Protein AF-A0A522UE65-F1 (afdb_monomer_lite)

Radius of gyration: 30.53 Å; chains: 1; bounding box: 90×32×72 Å

Foldseek 3Di:
DDPDDPDPPPPCDPPCVDPLNVPDDPLLNQLLVLLVVQADCDVVPVVRHQKHQAALVRCCVPPNVVCPDSVVSVVSVVVCVVSQQWDDPDHSMIGGRDPVVVVVSVVVVVVVVVVVVVVVVVVVVVVVVVVVVVVVVVVCVVVCVVVPPVPPDDDDDD

Secondary structure (DSSP, 8-state):
----PPP--------TTSHHHHTS-HHHHHHHHHHHHHSB--TT-TTTBTEE---HHHHHHHT-TT---HHHHHHHHHHHHHTTSEEEEETTEEEE--HHHHHHHHHHHHHHHHHHHHHHHHHHHHHHHHHHHHHHHHHHHHTTSGGGSSS--PPPP-

Structure (mmCIF, N/CA/C/O backbone):
data_AF-A0A522UE65-F1
#
_entry.id   AF-A0A522UE65-F1
#
loop_
_atom_site.group_PDB
_atom_site.id
_atom_site.type_symbol
_atom_site.label_atom_id
_atom_site.label_alt_id
_atom_site.label_comp_id
_atom_site.label_asym_id
_atom_site.label_entity_id
_atom_site.label_seq_id
_atom_site.pdbx_PDB_ins_code
_atom_site.Cartn_x
_atom_site.Cartn_y
_atom_site.Cartn_z
_atom_site.occupancy
_atom_site.B_iso_or_equiv
_atom_site.auth_seq_id
_atom_site.auth_comp_id
_atom_site.auth_asym_id
_atom_site.auth_atom_id
_atom_site.pdbx_PDB_model_num
ATOM 1 N N . MET A 1 1 ? 39.132 8.749 -2.189 1.00 43.75 1 MET A N 1
ATOM 2 C CA . MET A 1 1 ? 37.817 8.141 -2.507 1.00 43.75 1 MET A CA 1
ATOM 3 C C . MET A 1 1 ? 36.727 9.172 -2.240 1.00 43.75 1 MET A C 1
ATOM 5 O O . MET A 1 1 ? 36.571 9.583 -1.096 1.00 43.75 1 MET A O 1
ATOM 9 N N . LYS A 1 2 ? 36.032 9.670 -3.273 1.00 40.94 2 LYS A N 1
ATOM 10 C CA . LYS A 1 2 ? 34.932 10.633 -3.086 1.00 40.94 2 LYS A CA 1
ATOM 11 C C . LYS A 1 2 ? 33.743 9.891 -2.465 1.00 40.94 2 LYS A C 1
ATOM 13 O O . LYS A 1 2 ? 33.208 8.979 -3.088 1.00 40.94 2 LYS A O 1
ATOM 18 N N . LYS A 1 3 ? 33.367 10.245 -1.231 1.00 44.34 3 LYS A N 1
ATOM 19 C CA . LYS A 1 3 ? 32.167 9.715 -0.570 1.00 44.34 3 LYS A CA 1
ATOM 20 C C . LYS A 1 3 ? 30.954 10.085 -1.431 1.00 44.34 3 LYS A C 1
ATOM 22 O O . LYS A 1 3 ? 30.702 11.269 -1.645 1.00 44.34 3 LYS A O 1
ATOM 27 N N . LYS A 1 4 ? 30.245 9.082 -1.963 1.00 46.16 4 LYS A N 1
ATOM 28 C CA . LYS A 1 4 ? 28.945 9.281 -2.618 1.00 46.16 4 LYS A CA 1
ATOM 29 C C . LYS A 1 4 ? 28.022 9.920 -1.580 1.00 46.16 4 LYS A C 1
ATOM 31 O O . LYS A 1 4 ? 27.754 9.309 -0.550 1.00 46.16 4 LYS A O 1
ATOM 36 N N . GLN A 1 5 ? 27.607 11.159 -1.831 1.00 40.47 5 GLN A N 1
ATOM 37 C CA . GLN A 1 5 ? 26.565 11.811 -1.042 1.00 40.47 5 GLN A CA 1
ATOM 38 C C . GLN A 1 5 ? 25.314 10.920 -1.094 1.00 40.47 5 GLN A C 1
ATOM 40 O O . GLN A 1 5 ? 25.005 10.408 -2.177 1.00 40.47 5 GLN A O 1
ATOM 45 N N . PRO A 1 6 ? 24.620 10.685 0.032 1.00 43.34 6 PRO A N 1
ATOM 46 C CA . PRO A 1 6 ? 23.375 9.933 0.016 1.00 43.34 6 PRO A CA 1
ATOM 47 C C . PRO A 1 6 ? 22.406 10.644 -0.931 1.00 43.34 6 PRO A C 1
ATOM 49 O O . PRO A 1 6 ? 22.084 11.817 -0.741 1.00 43.34 6 PRO A O 1
ATOM 52 N N . SER A 1 7 ? 21.991 9.954 -1.995 1.00 43.03 7 SER A N 1
ATOM 53 C CA . SER A 1 7 ? 20.958 10.456 -2.895 1.00 43.03 7 SER A CA 1
ATOM 54 C C . SER A 1 7 ? 19.708 10.692 -2.062 1.00 43.03 7 SER A C 1
ATOM 56 O O . SER A 1 7 ? 19.225 9.768 -1.407 1.00 43.03 7 SER A O 1
ATOM 58 N N . TYR A 1 8 ? 19.230 11.932 -2.057 1.00 38.88 8 TYR A N 1
ATOM 59 C CA . TYR A 1 8 ? 18.039 12.350 -1.334 1.00 38.88 8 TYR A CA 1
ATOM 60 C C . TYR A 1 8 ? 16.899 11.372 -1.655 1.00 38.88 8 TYR A C 1
ATOM 62 O O . TYR A 1 8 ? 16.437 11.312 -2.795 1.00 38.88 8 TYR A O 1
ATOM 70 N N . ILE A 1 9 ? 16.470 10.568 -0.677 1.00 44.59 9 ILE A N 1
ATOM 71 C CA . ILE A 1 9 ? 15.241 9.787 -0.811 1.00 44.59 9 ILE A CA 1
ATOM 72 C C . ILE A 1 9 ? 14.141 10.838 -0.910 1.00 44.59 9 ILE A C 1
ATOM 74 O O . ILE A 1 9 ? 13.882 11.555 0.058 1.00 44.59 9 ILE A O 1
ATOM 78 N N . LYS A 1 10 ? 13.543 10.990 -2.096 1.00 42.25 10 LYS A N 1
ATOM 79 C CA . LYS A 1 10 ? 12.332 11.791 -2.284 1.00 42.25 10 LYS A CA 1
ATOM 80 C C . LYS A 1 10 ? 11.322 11.247 -1.272 1.00 42.25 10 LYS A C 1
ATOM 82 O O . LYS A 1 10 ? 10.787 10.158 -1.447 1.00 42.25 10 LYS A O 1
ATOM 87 N N . LEU A 1 11 ? 11.108 11.961 -0.169 1.00 41.72 11 LEU A N 1
ATOM 88 C CA . LEU A 1 11 ? 9.991 11.679 0.721 1.00 41.72 11 LEU A CA 1
ATOM 89 C C . LEU A 1 11 ? 8.750 11.982 -0.113 1.00 41.72 11 LEU A C 1
ATOM 91 O O . LEU A 1 11 ? 8.403 13.149 -0.287 1.00 41.72 11 LEU A O 1
ATOM 95 N N . TYR A 1 12 ? 8.151 10.943 -0.699 1.00 50.38 12 TYR A N 1
ATOM 96 C CA . TYR A 1 12 ? 6.932 11.020 -1.496 1.00 50.38 12 TYR A CA 1
ATOM 97 C C . TYR A 1 12 ? 5.798 11.538 -0.606 1.00 50.38 12 TYR A C 1
ATOM 99 O O . TYR A 1 12 ? 4.999 10.766 -0.057 1.00 50.38 12 TYR A O 1
ATOM 107 N N . ARG A 1 13 ? 5.735 12.860 -0.421 1.00 51.69 13 ARG A N 1
ATOM 108 C CA . ARG A 1 13 ? 4.596 13.532 0.200 1.00 51.69 13 ARG A CA 1
ATOM 109 C C . ARG A 1 13 ? 3.369 13.090 -0.583 1.00 51.69 13 ARG A C 1
ATOM 111 O O . ARG A 1 13 ? 3.376 13.094 -1.809 1.00 51.69 13 ARG A O 1
ATOM 118 N N . ALA A 1 14 ? 2.372 12.574 0.129 1.00 57.81 14 ALA A N 1
ATOM 119 C CA . ALA A 1 14 ? 1.115 12.215 -0.502 1.00 57.81 14 ALA A CA 1
ATOM 120 C C . ALA A 1 14 ? 0.554 13.461 -1.192 1.00 57.81 14 ALA A C 1
ATOM 122 O O . ALA A 1 14 ? 0.482 14.513 -0.556 1.00 57.81 14 ALA A O 1
ATOM 123 N N . ASP A 1 15 ? 0.194 13.347 -2.468 1.00 64.69 15 ASP A N 1
ATOM 124 C CA . ASP A 1 15 ? -0.536 14.409 -3.141 1.00 64.69 15 ASP A CA 1
ATOM 125 C C . ASP A 1 15 ? -1.950 14.459 -2.565 1.00 64.69 15 ASP A C 1
ATOM 127 O O . ASP A 1 15 ? -2.851 13.745 -2.997 1.00 64.69 15 ASP A O 1
ATOM 131 N N . LEU A 1 16 ? -2.132 15.304 -1.552 1.00 65.12 16 LEU A N 1
ATOM 132 C CA . LEU A 1 16 ? -3.400 15.474 -0.846 1.00 65.12 16 LEU A CA 1
ATOM 133 C C . LEU A 1 16 ? -4.531 15.951 -1.770 1.00 65.12 16 LEU A C 1
ATOM 135 O O . LEU A 1 16 ? -5.698 15.907 -1.381 1.00 65.12 16 LEU A O 1
ATOM 139 N N . SER A 1 17 ? -4.205 16.418 -2.978 1.00 63.53 17 SER A N 1
ATOM 140 C CA . SER A 1 17 ? -5.198 16.832 -3.960 1.00 63.53 17 SER A CA 1
ATOM 141 C C . SER A 1 17 ? -5.828 15.655 -4.715 1.00 63.53 17 SER A C 1
ATOM 143 O O . SER A 1 17 ? -6.920 15.821 -5.270 1.00 63.53 17 SER A O 1
ATOM 145 N N . ALA A 1 18 ? -5.203 14.471 -4.674 1.00 67.44 18 ALA A N 1
ATOM 146 C CA . ALA A 1 18 ? -5.639 13.302 -5.419 1.00 67.44 18 ALA A CA 1
ATOM 147 C C . ALA A 1 18 ? -7.046 12.828 -4.982 1.00 67.44 18 ALA A C 1
ATOM 149 O O . ALA A 1 18 ? -7.300 12.669 -3.781 1.00 67.44 18 ALA A O 1
ATOM 150 N N . PRO A 1 19 ? -7.971 12.545 -5.925 1.00 69.44 19 PRO A N 1
ATOM 151 C CA . PRO A 1 19 ? -9.361 12.197 -5.604 1.00 69.44 19 PRO A CA 1
ATOM 152 C C . PRO A 1 19 ? -9.507 10.996 -4.660 1.00 69.44 19 PRO A C 1
ATOM 154 O O . PRO A 1 19 ? -10.319 11.021 -3.738 1.00 69.44 19 PRO A O 1
ATOM 157 N N . HIS A 1 20 ? -8.670 9.970 -4.838 1.00 69.06 20 HIS A N 1
ATOM 158 C CA . HIS A 1 20 ? -8.672 8.775 -3.990 1.00 69.06 20 HIS A CA 1
ATOM 159 C C . HIS A 1 20 ? -8.238 9.064 -2.541 1.00 69.06 20 HIS A C 1
ATOM 161 O O . HIS A 1 20 ? -8.650 8.350 -1.633 1.00 69.06 20 HIS A O 1
ATOM 167 N N . ILE A 1 21 ? -7.462 10.131 -2.305 1.00 75.62 21 ILE A N 1
ATOM 168 C CA . ILE A 1 21 ? -7.081 10.589 -0.960 1.00 75.62 21 ILE A CA 1
ATOM 169 C C . ILE A 1 21 ? -8.182 11.456 -0.347 1.00 75.62 21 ILE A C 1
ATOM 171 O O . ILE A 1 21 ? -8.488 11.305 0.834 1.00 75.62 21 ILE A O 1
ATOM 175 N N . LYS A 1 22 ? -8.821 12.324 -1.142 1.00 75.25 22 LYS A N 1
ATOM 176 C CA . LYS A 1 22 ? -9.930 13.179 -0.679 1.00 75.25 22 LYS A CA 1
ATOM 177 C C . LYS A 1 22 ? -11.144 12.388 -0.193 1.00 75.25 22 LYS A C 1
ATOM 179 O O . LYS A 1 22 ? -11.861 12.859 0.682 1.00 75.25 22 LYS A O 1
ATOM 184 N N . ASN A 1 23 ? -11.351 11.188 -0.729 1.00 83.31 23 ASN A N 1
ATOM 185 C CA . ASN A 1 23 ? -12.450 10.307 -0.336 1.00 83.31 23 ASN A CA 1
ATOM 186 C C . ASN A 1 23 ? -12.164 9.502 0.944 1.00 83.31 23 ASN A C 1
ATOM 188 O O . ASN A 1 23 ? -12.989 8.671 1.337 1.00 83.31 23 ASN A O 1
ATOM 192 N N . LEU A 1 24 ? -11.013 9.703 1.593 1.00 85.81 24 LEU A N 1
ATOM 193 C CA . LEU A 1 24 ? -10.697 9.073 2.870 1.00 85.81 24 LEU A CA 1
ATOM 194 C C . LEU A 1 24 ? -11.209 9.918 4.040 1.00 85.81 24 LEU A C 1
ATOM 196 O O . LEU A 1 24 ? -11.008 11.129 4.098 1.00 85.81 24 LEU A O 1
ATOM 200 N N . SER A 1 25 ? -11.810 9.263 5.028 1.00 89.50 25 SER A N 1
ATOM 201 C CA . SER A 1 25 ? -12.004 9.854 6.351 1.00 89.50 25 SER A CA 1
ATOM 202 C C . SER A 1 25 ? -10.651 10.126 7.020 1.00 89.50 25 SER A C 1
ATOM 204 O O . SER A 1 25 ? -9.654 9.475 6.708 1.00 89.50 25 SER A O 1
ATOM 206 N N . ASP A 1 26 ? -10.607 11.027 8.007 1.00 85.44 26 ASP A N 1
ATOM 207 C CA . ASP A 1 26 ? -9.379 11.315 8.775 1.00 85.44 26 ASP A CA 1
ATOM 208 C C . ASP A 1 26 ? -8.737 10.034 9.340 1.00 85.44 26 ASP A C 1
ATOM 210 O O . ASP A 1 26 ? -7.518 9.856 9.304 1.00 85.44 26 ASP A O 1
ATOM 214 N N . ARG A 1 27 ? -9.568 9.090 9.789 1.00 89.19 27 ARG A N 1
ATOM 215 C CA . ARG A 1 27 ? -9.108 7.808 10.316 1.00 89.19 27 ARG A CA 1
ATOM 216 C C . ARG A 1 27 ? -8.447 6.959 9.230 1.00 89.19 27 ARG A C 1
ATOM 218 O O . ARG A 1 27 ? -7.312 6.520 9.400 1.00 89.19 27 ARG A O 1
ATOM 225 N N . GLU A 1 28 ? -9.134 6.753 8.113 1.00 90.62 28 GLU A N 1
ATOM 226 C CA . GLU A 1 28 ? -8.602 6.025 6.955 1.00 90.62 28 GLU A CA 1
ATOM 227 C C . GLU A 1 28 ? -7.296 6.653 6.454 1.00 90.62 28 GLU A C 1
ATOM 229 O O . GLU A 1 28 ? -6.308 5.944 6.255 1.00 90.62 28 GLU A O 1
ATOM 234 N N . PHE A 1 29 ? -7.258 7.982 6.341 1.00 86.12 29 PHE A N 1
ATOM 235 C CA . PHE A 1 29 ? -6.087 8.736 5.910 1.00 86.12 29 PHE A CA 1
ATOM 236 C C . PHE A 1 29 ? -4.887 8.526 6.841 1.00 86.12 29 PHE A C 1
ATOM 238 O O . PHE A 1 29 ? -3.800 8.183 6.374 1.00 86.12 29 PHE A O 1
ATOM 245 N N . ARG A 1 30 ? -5.068 8.660 8.162 1.00 85.00 30 ARG A N 1
ATOM 246 C CA . ARG A 1 30 ? -3.988 8.443 9.144 1.00 85.00 30 ARG A CA 1
ATOM 247 C C . ARG A 1 30 ? -3.412 7.035 9.065 1.00 85.00 30 ARG A C 1
ATOM 249 O O . ARG A 1 30 ? -2.194 6.875 9.088 1.00 85.00 30 ARG A O 1
ATOM 256 N N . LEU A 1 31 ? -4.272 6.022 8.961 1.00 90.50 31 LEU A N 1
ATOM 257 C CA . LEU A 1 31 ? -3.824 4.638 8.824 1.00 90.50 31 LEU A CA 1
ATOM 258 C C . LEU A 1 31 ? -3.072 4.429 7.507 1.00 90.50 31 LEU 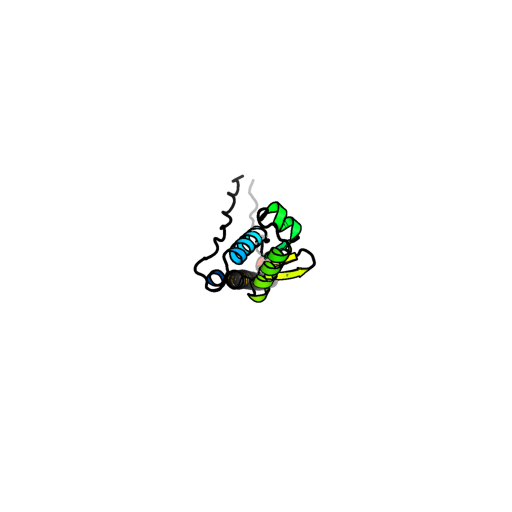A C 1
ATOM 260 O O . LEU A 1 31 ? -1.995 3.840 7.507 1.00 90.50 31 LEU A O 1
ATOM 264 N N . TRP A 1 32 ? -3.599 4.948 6.401 1.00 88.38 32 TRP A N 1
ATOM 265 C CA . TRP A 1 32 ? -2.942 4.862 5.101 1.00 88.38 32 TRP A CA 1
ATOM 266 C C . TRP A 1 32 ? -1.558 5.528 5.103 1.00 88.38 32 TRP A C 1
ATOM 268 O O . TRP A 1 32 ? -0.605 4.936 4.600 1.00 88.38 32 TRP A O 1
ATOM 278 N N . VAL A 1 33 ? -1.402 6.696 5.739 1.00 82.88 33 VAL A N 1
ATOM 279 C CA . VAL A 1 33 ? -0.097 7.363 5.902 1.00 82.88 33 VAL A CA 1
ATOM 280 C C . VAL A 1 33 ? 0.884 6.489 6.686 1.00 82.88 33 VAL A C 1
ATOM 282 O O . VAL A 1 33 ? 2.027 6.334 6.261 1.00 82.88 33 VAL A O 1
ATOM 285 N N . VAL A 1 34 ? 0.450 5.880 7.794 1.00 87.06 34 VAL A N 1
ATOM 286 C CA . VAL A 1 34 ? 1.293 4.953 8.571 1.00 87.06 34 VAL A CA 1
ATOM 287 C C . VAL A 1 34 ? 1.744 3.776 7.707 1.00 87.06 34 VAL A C 1
ATOM 289 O O . VAL A 1 34 ? 2.933 3.469 7.658 1.00 87.06 34 VAL A O 1
ATOM 292 N N . LEU A 1 35 ? 0.820 3.144 6.980 1.00 88.56 35 LEU A N 1
ATOM 293 C CA . LEU A 1 35 ? 1.145 2.025 6.093 1.00 88.56 35 LEU A CA 1
ATOM 294 C C . LEU A 1 35 ? 2.116 2.451 4.986 1.00 88.56 35 LEU A C 1
ATOM 296 O O . LEU A 1 35 ? 3.070 1.731 4.705 1.00 88.56 35 LEU A O 1
ATOM 300 N N . LYS A 1 36 ? 1.923 3.640 4.410 1.00 82.25 36 LYS A N 1
ATOM 301 C CA . LYS A 1 36 ? 2.805 4.230 3.396 1.00 82.25 36 LYS A CA 1
ATOM 302 C C . LYS A 1 36 ? 4.234 4.421 3.909 1.00 82.25 36 LYS A C 1
ATOM 304 O O . LYS A 1 36 ? 5.179 4.125 3.186 1.00 82.25 36 LYS A O 1
ATOM 309 N N . VAL A 1 37 ? 4.407 4.873 5.150 1.00 79.88 37 VAL A N 1
ATOM 310 C CA . VAL A 1 37 ? 5.738 5.026 5.766 1.00 79.88 37 VAL A CA 1
ATOM 311 C C . VAL A 1 37 ? 6.422 3.675 5.989 1.00 79.88 37 VAL A C 1
ATOM 313 O O . VAL A 1 37 ? 7.633 3.575 5.820 1.00 79.88 37 VAL A O 1
ATOM 316 N N . LEU A 1 38 ? 5.661 2.641 6.352 1.00 85.56 38 LEU A N 1
ATOM 317 C CA . LEU A 1 38 ? 6.207 1.321 6.692 1.00 85.56 38 LEU A CA 1
ATOM 318 C C . LEU A 1 38 ? 6.448 0.411 5.489 1.00 85.56 38 LEU A C 1
ATOM 320 O O . LEU A 1 38 ? 7.126 -0.608 5.619 1.00 85.56 38 LEU A O 1
ATOM 324 N N . ALA A 1 39 ? 5.856 0.726 4.344 1.00 85.69 39 ALA A N 1
ATOM 325 C CA . ALA A 1 39 ? 5.990 -0.093 3.157 1.00 85.69 39 ALA A CA 1
ATOM 326 C C . ALA A 1 39 ? 7.403 -0.019 2.569 1.00 85.69 39 ALA A C 1
ATO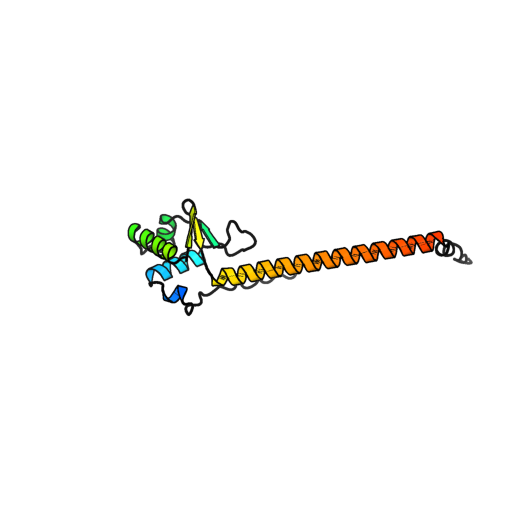M 328 O O . ALA A 1 39 ? 8.061 1.020 2.619 1.00 85.69 39 ALA A O 1
ATOM 329 N N . GLY A 1 40 ? 7.866 -1.122 1.977 1.00 79.56 40 GLY A N 1
ATOM 330 C CA . GLY A 1 40 ? 9.118 -1.125 1.224 1.00 79.56 40 GLY A CA 1
ATOM 331 C C . GLY A 1 40 ? 9.017 -0.253 -0.030 1.00 79.56 40 GLY A C 1
ATOM 332 O O . GLY A 1 40 ? 8.069 -0.380 -0.797 1.00 79.56 40 GLY A O 1
ATOM 333 N N . TRP A 1 41 ? 10.006 0.611 -0.257 1.00 73.31 41 TRP A N 1
ATOM 334 C CA . TRP A 1 41 ? 10.035 1.542 -1.396 1.00 73.31 41 TRP A CA 1
ATOM 335 C C . TRP A 1 41 ? 10.987 1.125 -2.515 1.00 73.31 41 TRP A C 1
ATOM 337 O O . TRP A 1 41 ? 11.093 1.837 -3.507 1.00 73.31 41 TRP A O 1
ATOM 347 N N . ASP A 1 42 ? 11.691 0.003 -2.363 1.00 71.81 42 ASP A N 1
ATOM 348 C CA . ASP A 1 42 ? 12.642 -0.468 -3.366 1.00 71.81 42 ASP A CA 1
ATOM 349 C C . ASP A 1 42 ? 11.943 -1.361 -4.406 1.00 71.81 42 ASP A C 1
ATOM 351 O O . ASP A 1 42 ? 11.597 -2.502 -4.082 1.00 71.81 42 ASP A O 1
ATOM 355 N N . PRO A 1 43 ? 11.720 -0.876 -5.643 1.00 69.81 43 PRO A N 1
ATOM 356 C CA . PRO A 1 43 ? 11.035 -1.644 -6.678 1.00 69.81 43 PRO A CA 1
ATOM 357 C C . PRO A 1 43 ? 11.853 -2.838 -7.176 1.00 69.81 43 PRO A C 1
ATOM 359 O O . PRO A 1 43 ? 11.282 -3.729 -7.794 1.00 69.81 43 PRO A O 1
ATOM 362 N N . ARG A 1 44 ? 13.164 -2.891 -6.899 1.00 68.12 44 ARG A N 1
ATOM 363 C CA . ARG A 1 44 ? 14.024 -4.025 -7.284 1.00 68.12 44 ARG A CA 1
ATOM 364 C C . ARG A 1 44 ? 13.745 -5.276 -6.456 1.00 68.12 44 ARG A C 1
ATOM 366 O O . ARG A 1 44 ? 14.094 -6.373 -6.875 1.00 68.12 44 ARG A O 1
ATOM 373 N N . HIS A 1 45 ? 13.120 -5.110 -5.293 1.00 72.44 45 HIS A N 1
ATOM 374 C CA . HIS A 1 45 ? 12.740 -6.194 -4.397 1.00 72.44 45 HIS A CA 1
ATOM 375 C C . HIS A 1 45 ? 11.214 -6.344 -4.410 1.00 72.44 45 HIS A C 1
ATOM 377 O O . HIS A 1 45 ? 10.526 -5.901 -3.487 1.00 72.44 45 HIS A O 1
ATOM 383 N N . GLU A 1 46 ? 10.671 -6.962 -5.463 1.00 70.31 46 GLU A N 1
ATOM 384 C CA . GLU A 1 46 ? 9.219 -7.073 -5.704 1.00 70.31 46 GLU A CA 1
ATOM 385 C C . GLU A 1 46 ? 8.429 -7.640 -4.514 1.00 70.31 46 GLU A C 1
ATOM 387 O O . GLU A 1 46 ? 7.304 -7.222 -4.233 1.00 70.31 46 GLU A O 1
ATOM 392 N N . GLU A 1 47 ? 9.032 -8.571 -3.778 1.00 74.44 47 GLU A N 1
ATOM 393 C CA . GLU A 1 47 ? 8.442 -9.240 -2.614 1.00 74.44 47 GLU A CA 1
ATOM 394 C C . GLU A 1 47 ? 8.277 -8.323 -1.382 1.00 74.44 47 GLU A C 1
ATOM 396 O O . GLU A 1 47 ? 7.519 -8.628 -0.452 1.00 74.44 47 GLU A O 1
ATOM 401 N N . HIS A 1 48 ? 8.993 -7.197 -1.365 1.00 78.44 48 HIS A N 1
ATOM 402 C CA . HIS A 1 48 ? 8.972 -6.180 -0.315 1.00 78.44 48 HIS A CA 1
ATOM 403 C C . HIS A 1 48 ? 8.370 -4.858 -0.795 1.00 78.44 48 HIS A C 1
ATOM 405 O O . HIS A 1 48 ? 7.907 -4.062 0.028 1.00 78.44 48 HIS A O 1
ATOM 411 N N . PHE A 1 49 ? 8.354 -4.627 -2.106 1.00 81.62 49 PHE A N 1
ATOM 412 C CA . PHE A 1 49 ? 7.863 -3.394 -2.687 1.00 81.62 49 PHE A CA 1
ATOM 413 C C . PHE A 1 49 ? 6.381 -3.180 -2.379 1.00 81.62 49 PHE A C 1
ATOM 415 O O . PHE A 1 49 ? 5.516 -4.003 -2.698 1.00 81.62 49 PHE A O 1
ATOM 422 N N . MET A 1 50 ? 6.088 -2.043 -1.754 1.00 85.94 50 MET A N 1
ATOM 423 C CA . MET A 1 50 ? 4.765 -1.633 -1.294 1.00 85.94 50 MET A CA 1
ATOM 424 C C . MET A 1 50 ? 4.144 -2.584 -0.262 1.00 85.94 50 MET A C 1
ATOM 426 O O . MET A 1 50 ? 2.941 -2.525 -0.013 1.00 85.94 50 MET A O 1
ATOM 430 N N . VAL A 1 51 ? 4.942 -3.454 0.365 1.00 89.56 51 VAL A N 1
ATOM 431 C CA . VAL A 1 51 ? 4.475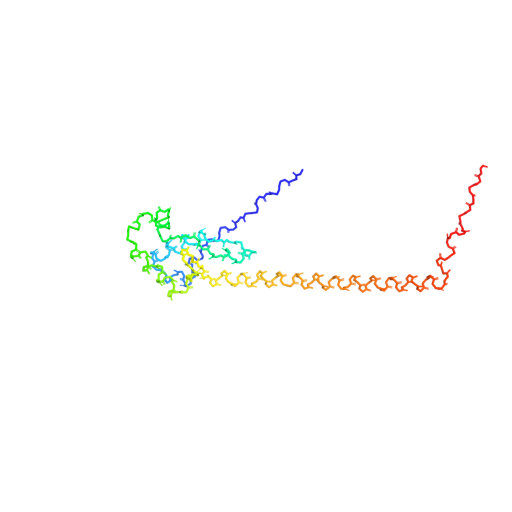 -4.417 1.366 1.00 89.56 51 VAL A CA 1
ATOM 432 C C . VAL A 1 51 ? 4.802 -3.933 2.774 1.00 89.56 51 VAL A C 1
ATOM 434 O O . VAL A 1 51 ? 5.948 -3.635 3.098 1.00 89.56 51 VAL A O 1
ATOM 437 N N . VAL A 1 52 ? 3.789 -3.938 3.635 1.00 91.56 52 VAL A N 1
ATOM 438 C CA . VAL A 1 52 ? 3.893 -3.755 5.083 1.00 91.56 52 VAL A CA 1
ATOM 439 C C . VAL A 1 52 ? 3.839 -5.128 5.748 1.00 91.56 52 VAL A C 1
ATOM 441 O O . VAL A 1 52 ? 2.864 -5.866 5.574 1.00 91.56 52 VAL A O 1
ATOM 444 N N . LYS A 1 53 ? 4.879 -5.471 6.516 1.00 91.62 53 LYS A N 1
ATOM 445 C CA . LYS A 1 53 ? 4.997 -6.725 7.282 1.00 91.62 53 LYS A CA 1
ATOM 446 C C . LYS A 1 53 ? 4.814 -6.456 8.784 1.00 91.62 53 LYS A C 1
ATOM 448 O O . LYS A 1 53 ? 5.731 -6.683 9.564 1.00 91.62 53 LYS A O 1
ATOM 453 N N . SER A 1 54 ? 3.638 -5.961 9.167 1.00 90.19 54 SER A N 1
ATOM 454 C CA . SER A 1 54 ? 3.288 -5.678 10.566 1.00 90.19 54 SER A CA 1
ATOM 455 C C . SER A 1 54 ? 1.889 -6.182 10.889 1.00 90.19 54 SER A C 1
ATOM 457 O O . SER A 1 54 ? 0.949 -6.004 10.105 1.00 90.19 54 SER A O 1
ATOM 459 N N . SER A 1 55 ? 1.729 -6.788 12.067 1.00 88.69 55 SER A N 1
ATOM 460 C CA . SER A 1 55 ? 0.406 -7.178 12.546 1.00 88.69 55 SER A CA 1
ATOM 461 C C . SER A 1 55 ? -0.413 -5.948 12.953 1.00 88.69 55 SER A C 1
ATOM 463 O O . SER A 1 55 ? 0.129 -4.879 13.229 1.00 88.69 55 SER A O 1
ATOM 465 N N . ILE A 1 56 ? -1.739 -6.096 13.042 1.00 87.81 56 ILE A N 1
ATOM 466 C CA . ILE A 1 56 ? -2.618 -5.027 13.553 1.00 87.81 56 ILE A CA 1
ATOM 467 C C . ILE A 1 56 ? -2.200 -4.612 14.970 1.00 87.81 56 ILE A C 1
ATOM 469 O O . ILE A 1 56 ? -2.228 -3.428 15.295 1.00 87.81 56 ILE A O 1
ATOM 473 N N . ARG A 1 57 ? -1.785 -5.578 15.800 1.00 88.25 57 ARG A N 1
ATOM 474 C CA . ARG A 1 57 ? -1.342 -5.318 17.171 1.00 88.25 57 ARG A CA 1
ATOM 475 C C . ARG A 1 57 ? -0.081 -4.455 17.185 1.00 88.25 57 ARG A C 1
ATOM 477 O O . ARG A 1 57 ? -0.045 -3.481 17.929 1.00 88.25 57 ARG A O 1
ATOM 484 N N . ASP A 1 58 ? 0.891 -4.768 16.333 1.00 89.81 58 ASP A N 1
ATOM 485 C CA . ASP A 1 58 ? 2.146 -4.010 16.248 1.00 89.81 58 ASP A CA 1
ATOM 486 C C . ASP A 1 58 ? 1.899 -2.607 15.687 1.00 89.81 58 ASP A C 1
ATOM 488 O O . ASP A 1 58 ? 2.373 -1.618 16.239 1.00 89.81 58 ASP A O 1
ATOM 492 N N . LEU A 1 59 ? 1.071 -2.499 14.641 1.00 89.69 59 LEU A N 1
ATOM 493 C CA . LEU A 1 59 ? 0.678 -1.208 14.071 1.00 89.69 59 LEU A CA 1
ATOM 494 C C . LEU A 1 59 ? 0.005 -0.311 15.112 1.00 89.69 59 LEU A C 1
ATOM 496 O O . LEU A 1 59 ? 0.309 0.880 15.208 1.00 89.69 59 LEU A O 1
ATOM 500 N N . GLN A 1 60 ? -0.894 -0.884 15.909 1.00 89.12 60 GLN A N 1
ATOM 501 C CA . GLN A 1 60 ? -1.579 -0.165 16.971 1.00 89.12 60 GLN A CA 1
ATOM 502 C C . GLN A 1 60 ? -0.606 0.239 18.085 1.00 89.12 60 GLN A C 1
ATOM 504 O O . GLN A 1 60 ? -0.619 1.393 18.491 1.00 89.12 60 GLN A O 1
ATOM 509 N N . ALA A 1 61 ? 0.257 -0.661 18.558 1.00 88.31 61 ALA A N 1
ATOM 510 C CA . ALA A 1 61 ? 1.175 -0.367 19.658 1.00 88.31 61 ALA A CA 1
ATOM 511 C C . ALA A 1 61 ? 2.241 0.678 19.285 1.00 88.31 61 ALA A C 1
ATOM 513 O O . ALA A 1 61 ? 2.514 1.581 20.072 1.00 88.31 61 ALA A O 1
ATOM 514 N N . SER A 1 62 ? 2.825 0.571 18.089 1.00 86.69 62 SER A N 1
ATOM 515 C CA . SER A 1 62 ? 4.000 1.360 17.702 1.00 86.69 62 SER A CA 1
ATOM 516 C C . SER A 1 62 ? 3.667 2.664 16.978 1.00 86.69 62 SER A C 1
ATOM 518 O O . SER A 1 62 ? 4.427 3.622 17.082 1.00 86.69 62 SER A O 1
ATOM 520 N N . HIS A 1 63 ? 2.550 2.724 16.245 1.00 85.50 63 HIS A N 1
ATOM 521 C CA . HIS A 1 63 ? 2.260 3.857 15.354 1.00 85.50 63 HIS A CA 1
ATOM 522 C C . HIS A 1 63 ? 0.942 4.563 15.661 1.00 85.50 63 HIS A C 1
ATOM 524 O O . HIS A 1 63 ? 0.812 5.758 15.401 1.00 85.50 63 HIS A O 1
ATOM 530 N N . LEU A 1 64 ? -0.037 3.848 16.219 1.00 87.88 64 LEU A N 1
ATOM 531 C CA . LEU A 1 64 ? -1.357 4.392 16.543 1.00 87.88 64 LEU A CA 1
ATOM 532 C C . LEU A 1 64 ? -1.787 4.029 17.982 1.00 87.88 64 LEU A C 1
ATOM 534 O O . LEU A 1 64 ? -2.892 3.515 18.173 1.00 87.88 64 LEU A O 1
ATOM 538 N N . PRO A 1 65 ? -0.967 4.313 19.020 1.00 86.69 65 PRO A N 1
ATOM 539 C CA . PRO A 1 65 ? -1.217 3.846 20.393 1.00 86.69 65 PRO A CA 1
ATOM 540 C C . PRO A 1 65 ? -2.496 4.425 21.011 1.00 86.69 65 PRO A C 1
ATOM 542 O O . PRO A 1 65 ? -3.100 3.836 21.907 1.00 86.69 65 PRO A O 1
ATOM 545 N N . THR A 1 66 ? -2.960 5.568 20.504 1.00 87.94 66 THR A N 1
ATOM 546 C CA . THR A 1 66 ? -4.217 6.198 20.925 1.00 87.94 66 THR A CA 1
ATOM 547 C C . THR A 1 66 ? -5.455 5.478 20.381 1.00 87.94 66 THR A C 1
ATOM 549 O O . THR A 1 66 ? -6.560 5.668 20.894 1.00 87.94 66 THR A O 1
ATOM 552 N N . TRP A 1 67 ? -5.310 4.605 19.381 1.00 89.69 67 TRP A N 1
ATOM 553 C CA . TRP A 1 67 ? -6.410 3.848 18.787 1.00 89.69 67 TRP A CA 1
ATOM 554 C C . TRP A 1 67 ? -6.688 2.578 19.584 1.00 89.69 67 TRP A C 1
ATOM 556 O O . TRP A 1 67 ? -6.400 1.475 19.141 1.00 89.69 67 TRP A O 1
ATOM 566 N N . LYS A 1 68 ? -7.299 2.721 20.762 1.00 85.38 68 LYS A N 1
ATOM 567 C CA . LYS A 1 68 ? -7.475 1.611 21.717 1.00 85.38 68 LYS A CA 1
ATOM 568 C C . LYS A 1 68 ? -8.332 0.434 21.213 1.00 85.38 68 LYS A C 1
ATOM 570 O O . LYS A 1 68 ? -8.199 -0.672 21.723 1.00 85.38 68 LYS A O 1
ATOM 575 N N . SER A 1 69 ? -9.217 0.647 20.233 1.00 89.31 69 SER A N 1
ATOM 576 C CA . SER A 1 69 ? -10.145 -0.384 19.738 1.00 89.31 69 SER A CA 1
ATOM 577 C C . SER A 1 69 ? -9.604 -1.113 18.505 1.00 89.31 69 SER A C 1
ATOM 579 O O . SER A 1 69 ? -9.624 -0.568 17.397 1.00 89.31 69 SER A O 1
ATOM 581 N N . SER A 1 70 ? -9.223 -2.378 18.695 1.00 85.50 70 SER A N 1
ATOM 582 C CA . SER A 1 70 ? -8.797 -3.294 17.628 1.00 85.50 70 SER A CA 1
ATOM 583 C C . SER A 1 70 ? -9.900 -3.568 16.598 1.00 85.50 70 SER A C 1
ATOM 585 O O . SER A 1 70 ? -9.619 -3.697 15.406 1.00 85.50 70 SER A O 1
ATOM 587 N N . GLY A 1 71 ? -11.166 -3.596 17.030 1.00 87.94 71 GLY A N 1
ATOM 588 C CA . GLY A 1 71 ? -12.325 -3.737 16.144 1.00 87.94 71 GLY A CA 1
ATOM 589 C C . GLY A 1 71 ? -12.464 -2.551 15.189 1.00 87.94 71 GLY A C 1
ATOM 590 O O . GLY A 1 71 ? -12.530 -2.736 13.977 1.00 87.94 71 GLY A O 1
ATOM 591 N N . LYS A 1 72 ? -12.400 -1.317 15.711 1.00 87.81 72 LYS A N 1
ATOM 592 C CA . LYS A 1 72 ? -12.433 -0.108 14.868 1.00 87.81 72 LYS A CA 1
ATOM 593 C C . LYS A 1 72 ? -11.203 -0.002 13.960 1.00 87.81 72 LYS A C 1
ATOM 595 O O . LYS A 1 72 ? -11.312 0.497 12.843 1.00 87.81 72 LYS A O 1
ATOM 600 N N . PHE A 1 73 ? -10.042 -0.472 14.422 1.00 90.75 73 PHE A N 1
ATOM 601 C CA . PHE A 1 73 ? -8.839 -0.568 13.592 1.00 90.75 73 PHE A CA 1
ATOM 602 C C . PHE A 1 73 ? -9.064 -1.522 12.413 1.00 90.75 73 PHE A C 1
ATOM 604 O O . PHE A 1 73 ? -8.830 -1.154 11.265 1.00 90.75 73 PHE A O 1
ATOM 611 N N . SER A 1 74 ? -9.575 -2.723 12.689 1.00 91.44 74 SER A N 1
ATOM 612 C CA . SER A 1 74 ? -9.871 -3.732 11.666 1.00 91.44 74 SER A CA 1
ATOM 613 C C . SER A 1 74 ? -10.916 -3.242 10.666 1.00 91.44 74 SER A C 1
ATOM 615 O O . SER A 1 74 ? -10.744 -3.452 9.470 1.00 91.44 74 SER A O 1
ATOM 617 N N . LEU A 1 75 ? -11.940 -2.520 11.134 1.00 94.50 75 LEU A N 1
ATOM 618 C CA . LEU A 1 75 ? -12.916 -1.860 10.266 1.00 94.50 75 LEU A CA 1
ATOM 619 C C . LEU A 1 75 ? -12.241 -0.852 9.327 1.00 94.50 75 LEU A C 1
ATOM 621 O O . LEU A 1 75 ? -12.488 -0.889 8.131 1.00 94.50 75 LEU A O 1
ATOM 625 N N . THR A 1 76 ? -11.336 -0.015 9.847 1.00 94.69 76 THR A N 1
ATOM 626 C CA . THR A 1 76 ? -10.605 0.975 9.029 1.00 94.69 76 THR A CA 1
ATOM 627 C C . THR A 1 76 ? -9.745 0.291 7.961 1.00 94.69 76 THR A C 1
ATOM 629 O O . THR A 1 76 ? -9.682 0.745 6.824 1.00 94.69 76 THR A O 1
ATOM 632 N N . ILE A 1 77 ? -9.098 -0.831 8.300 1.00 93.94 77 ILE A N 1
ATOM 633 C CA . ILE A 1 77 ? -8.354 -1.644 7.326 1.00 93.94 77 ILE A CA 1
ATOM 634 C C . ILE A 1 77 ? -9.297 -2.149 6.230 1.00 93.94 77 ILE A C 1
ATOM 636 O O . ILE A 1 77 ? -8.962 -2.047 5.056 1.00 93.94 77 ILE A O 1
ATOM 640 N N . ASN A 1 78 ? -10.463 -2.684 6.596 1.00 95.25 78 ASN A N 1
ATOM 641 C CA . ASN A 1 78 ? -11.420 -3.206 5.622 1.00 95.25 78 ASN A CA 1
ATOM 642 C C . ASN A 1 78 ? -11.967 -2.096 4.714 1.00 95.25 78 ASN A C 1
ATOM 644 O O . ASN A 1 78 ? -12.019 -2.295 3.509 1.00 95.25 78 ASN A O 1
ATOM 648 N N . GLN A 1 79 ? -12.236 -0.904 5.250 1.00 95.44 79 GLN A N 1
ATOM 649 C CA . GLN A 1 79 ? -12.624 0.264 4.453 1.00 95.44 79 GLN A CA 1
ATOM 650 C C . GLN A 1 79 ? -11.538 0.673 3.445 1.00 95.44 79 GLN A C 1
ATOM 652 O O . GLN A 1 79 ? -11.838 0.986 2.297 1.00 95.44 79 GLN A O 1
ATOM 657 N N . LEU A 1 80 ? -10.259 0.639 3.837 1.00 93.19 80 LEU A N 1
ATOM 658 C CA . LEU A 1 80 ? -9.159 0.893 2.901 1.00 93.19 80 LEU A CA 1
ATOM 659 C C . LEU A 1 80 ? -9.029 -0.212 1.835 1.00 93.19 80 LEU A C 1
ATOM 661 O O . LEU A 1 80 ? -8.587 0.078 0.727 1.00 93.19 80 LEU A O 1
ATOM 665 N N . ILE A 1 81 ? -9.399 -1.458 2.150 1.00 93.44 81 ILE A N 1
ATOM 666 C CA . ILE A 1 81 ? -9.449 -2.558 1.173 1.00 93.44 81 ILE A CA 1
ATOM 667 C C . ILE A 1 81 ? -10.600 -2.345 0.186 1.00 93.44 81 ILE A C 1
ATOM 669 O O . ILE A 1 81 ? -10.385 -2.455 -1.012 1.00 93.44 81 ILE A O 1
ATOM 673 N N . GLU A 1 82 ? -11.795 -2.004 0.671 1.00 93.19 82 GLU A N 1
ATOM 674 C CA . GLU A 1 82 ? -12.975 -1.719 -0.163 1.00 93.19 82 GLU A CA 1
ATOM 675 C C . GLU A 1 82 ? -12.752 -0.538 -1.115 1.00 93.19 82 GLU A C 1
ATOM 677 O O . GLU A 1 82 ? -13.315 -0.503 -2.203 1.00 93.19 82 GLU A O 1
ATOM 682 N N . LYS A 1 83 ? -11.909 0.421 -0.717 1.00 90.19 83 LYS A N 1
ATOM 683 C CA . LYS A 1 83 ? -11.502 1.568 -1.541 1.00 90.19 83 LYS A CA 1
ATOM 684 C C . LYS A 1 83 ? -10.298 1.282 -2.447 1.00 90.19 83 LYS A C 1
ATOM 686 O O . LYS A 1 83 ? -9.724 2.227 -2.981 1.00 90.19 83 LYS A O 1
ATOM 691 N N . ASP A 1 84 ? -9.871 0.023 -2.565 1.00 89.44 84 ASP A N 1
ATOM 692 C CA . ASP A 1 84 ? -8.702 -0.399 -3.347 1.00 89.44 84 ASP A CA 1
ATOM 693 C C . ASP A 1 84 ? -7.406 0.357 -2.998 1.00 89.44 84 ASP A C 1
ATOM 695 O O . ASP A 1 84 ? -6.529 0.545 -3.837 1.00 89.44 84 ASP A O 1
ATOM 699 N N . MET A 1 85 ? -7.248 0.778 -1.738 1.00 87.94 85 MET A N 1
ATOM 700 C CA . MET A 1 85 ? -6.035 1.456 -1.256 1.00 87.94 85 MET A CA 1
ATOM 701 C C . MET A 1 85 ? -4.982 0.462 -0.758 1.00 87.94 85 MET A C 1
ATOM 703 O O . MET A 1 85 ? -3.779 0.741 -0.761 1.00 87.94 85 MET A O 1
ATOM 707 N N . ILE A 1 86 ? -5.421 -0.706 -0.284 1.00 92.19 86 ILE A N 1
ATOM 708 C CA . ILE A 1 86 ? -4.565 -1.796 0.192 1.00 92.19 86 ILE A CA 1
ATOM 709 C C . ILE A 1 86 ? -5.182 -3.158 -0.132 1.00 92.19 86 ILE A C 1
ATOM 711 O O . ILE A 1 86 ? -6.387 -3.298 -0.295 1.00 92.19 86 ILE A O 1
ATOM 715 N N . LYS A 1 87 ? -4.352 -4.199 -0.121 1.00 93.19 87 LYS A N 1
ATOM 716 C CA . LYS A 1 87 ? -4.763 -5.601 -0.220 1.00 93.19 87 LYS A CA 1
ATOM 717 C C . LYS A 1 87 ? -4.069 -6.439 0.844 1.00 93.19 87 LYS A C 1
ATOM 719 O O . LYS A 1 87 ? -2.877 -6.275 1.095 1.00 93.19 87 LYS A O 1
ATOM 724 N N . ARG A 1 88 ? -4.780 -7.393 1.447 1.00 92.50 88 ARG A N 1
ATOM 725 C CA . ARG A 1 88 ? -4.155 -8.421 2.297 1.00 92.50 88 ARG A CA 1
ATOM 726 C C . ARG A 1 88 ? -3.499 -9.478 1.412 1.00 92.50 88 ARG A C 1
ATOM 728 O O . ARG A 1 88 ? -4.143 -10.014 0.516 1.00 92.50 88 ARG A O 1
ATOM 735 N N . ILE A 1 89 ? -2.231 -9.775 1.674 1.00 91.62 89 ILE A N 1
ATOM 736 C CA . ILE A 1 89 ? -1.451 -10.774 0.914 1.00 91.62 89 ILE A CA 1
ATOM 737 C C . ILE A 1 89 ? -0.952 -11.927 1.797 1.00 91.62 89 ILE A C 1
ATOM 739 O O . ILE A 1 89 ? -0.186 -12.774 1.353 1.00 91.62 89 ILE A O 1
ATOM 743 N N . GLY A 1 90 ? -1.359 -11.950 3.066 1.00 87.12 90 GLY A N 1
ATOM 744 C CA . GLY A 1 90 ? -1.019 -12.994 4.023 1.00 87.12 90 GLY A CA 1
ATOM 745 C C . GLY A 1 90 ? -1.278 -12.554 5.461 1.00 87.12 90 GLY A C 1
ATOM 746 O O . GLY A 1 90 ? -1.719 -11.431 5.723 1.00 87.12 90 GLY A O 1
ATOM 747 N N . VAL A 1 91 ? -0.976 -13.439 6.409 1.00 85.00 91 VAL A N 1
ATOM 748 C CA . VAL A 1 91 ? -1.082 -13.137 7.842 1.00 85.00 91 VAL A CA 1
ATOM 749 C C . VAL A 1 91 ? -0.083 -12.036 8.200 1.00 85.00 91 VAL A C 1
ATOM 751 O O . VAL A 1 91 ? 1.113 -12.178 7.960 1.00 85.00 91 VAL A O 1
ATOM 754 N N . GLY A 1 92 ? -0.580 -10.914 8.730 1.00 86.12 92 GLY A N 1
ATOM 755 C CA . GLY A 1 92 ? 0.255 -9.762 9.096 1.00 86.12 92 GLY A CA 1
ATOM 756 C C . GLY A 1 92 ? 0.934 -9.063 7.912 1.00 86.12 92 GLY A C 1
ATOM 757 O O . GLY A 1 92 ? 1.904 -8.338 8.116 1.00 86.12 92 GLY A O 1
ATOM 758 N N . LYS A 1 93 ? 0.461 -9.292 6.677 1.00 91.31 93 LYS A N 1
ATOM 759 C CA . LYS A 1 93 ? 1.033 -8.690 5.468 1.00 91.31 93 LYS A CA 1
ATOM 760 C C . LYS A 1 93 ? -0.024 -7.961 4.652 1.00 91.31 93 LYS A C 1
ATOM 762 O O . LYS A 1 93 ? -1.053 -8.534 4.280 1.00 91.31 93 LYS A O 1
ATOM 767 N N . MET A 1 94 ? 0.262 -6.707 4.331 1.00 92.94 94 MET A N 1
ATOM 768 C CA . MET A 1 94 ? -0.601 -5.856 3.514 1.00 92.94 94 MET A CA 1
ATOM 769 C C . MET A 1 94 ? 0.215 -5.213 2.405 1.00 92.94 94 MET A C 1
ATOM 771 O O . MET A 1 94 ? 1.321 -4.748 2.651 1.00 92.94 94 MET A O 1
ATOM 775 N N . LYS A 1 95 ? -0.326 -5.190 1.191 1.00 91.25 95 LYS A N 1
ATOM 776 C CA . LYS A 1 95 ? 0.255 -4.499 0.045 1.00 91.25 95 LYS A CA 1
ATOM 777 C C . LYS A 1 95 ? -0.514 -3.209 -0.192 1.00 91.25 95 LYS A C 1
ATOM 779 O O . LYS A 1 95 ? -1.738 -3.251 -0.269 1.00 91.25 95 LYS A O 1
ATOM 784 N N . LEU A 1 96 ? 0.181 -2.086 -0.300 1.00 88.62 96 LEU A N 1
ATOM 785 C CA . LEU A 1 96 ? -0.412 -0.832 -0.745 1.00 88.62 96 LEU A CA 1
ATOM 786 C C . LEU A 1 96 ? -0.720 -0.917 -2.234 1.00 88.62 96 LEU A C 1
ATOM 788 O O . LEU A 1 96 ? 0.121 -1.313 -3.042 1.00 88.62 96 LEU A O 1
ATOM 792 N N . LEU A 1 97 ? -1.936 -0.524 -2.572 1.00 85.06 97 LEU A N 1
ATOM 793 C CA . LEU A 1 97 ? -2.402 -0.342 -3.929 1.00 85.06 97 LEU A CA 1
ATOM 794 C C . LEU A 1 97 ? -2.448 1.173 -4.135 1.00 85.06 97 LEU A C 1
ATOM 796 O O . LEU A 1 97 ? -3.332 1.852 -3.629 1.00 85.06 97 LEU A O 1
ATOM 800 N N . ASN A 1 98 ? -1.423 1.742 -4.766 1.00 70.00 98 ASN A N 1
ATOM 801 C CA . ASN A 1 98 ? -1.426 3.164 -5.100 1.00 70.00 98 ASN A CA 1
ATOM 802 C C . ASN A 1 98 ? -1.429 3.305 -6.627 1.00 70.00 98 ASN A C 1
ATOM 804 O O . ASN A 1 98 ? -0.413 2.968 -7.236 1.00 70.00 98 ASN A O 1
ATOM 808 N N . PRO A 1 99 ? -2.516 3.808 -7.239 1.00 53.47 99 PRO A N 1
ATOM 809 C CA . PRO A 1 99 ? -2.595 4.018 -8.684 1.00 53.47 99 PRO A CA 1
ATOM 810 C C . PRO A 1 99 ? -1.487 4.937 -9.221 1.00 53.47 99 PRO A C 1
ATOM 812 O O . PRO A 1 99 ? -0.855 4.603 -10.215 1.00 53.47 99 PRO A O 1
ATOM 815 N N . ALA A 1 100 ? -1.171 6.030 -8.516 1.00 54.12 100 ALA A N 1
ATOM 816 C CA . ALA A 1 100 ? -0.171 7.008 -8.960 1.00 54.12 100 ALA A CA 1
ATOM 817 C C . ALA A 1 100 ? 1.270 6.468 -8.903 1.00 54.12 100 ALA A C 1
ATOM 819 O O . ALA A 1 100 ? 2.100 6.806 -9.738 1.00 54.12 100 ALA A O 1
ATOM 820 N N . LEU A 1 101 ? 1.570 5.591 -7.938 1.00 54.94 101 LEU A N 1
ATOM 821 C CA . LEU A 1 101 ? 2.873 4.914 -7.886 1.00 54.94 101 LEU A CA 1
ATOM 822 C C . LEU A 1 101 ? 2.943 3.727 -8.848 1.00 54.94 101 LEU A C 1
ATOM 824 O O . LEU A 1 101 ? 4.040 3.311 -9.195 1.00 54.94 101 LEU A O 1
ATOM 828 N N . ARG A 1 102 ? 1.797 3.178 -9.270 1.00 52.53 102 ARG A N 1
ATOM 829 C CA . ARG A 1 102 ? 1.733 2.121 -10.283 1.00 52.53 102 ARG A CA 1
ATOM 830 C C . ARG A 1 102 ? 2.112 2.669 -11.654 1.00 52.53 102 ARG A C 1
ATOM 832 O O . ARG A 1 102 ? 2.912 2.047 -12.328 1.00 52.53 102 ARG A O 1
ATOM 839 N N . GLU A 1 103 ? 1.629 3.859 -12.007 1.00 46.75 103 GLU A N 1
ATOM 840 C CA . GLU A 1 103 ? 2.001 4.544 -13.253 1.00 46.75 103 GLU A CA 1
ATOM 841 C C . GLU A 1 103 ? 3.492 4.920 -13.292 1.00 46.75 103 GLU A C 1
ATOM 843 O O . GLU A 1 103 ? 4.156 4.677 -14.297 1.00 46.75 103 GLU A O 1
ATOM 848 N N . GLU A 1 104 ? 4.057 5.435 -12.191 1.00 48.56 104 GLU A N 1
ATOM 849 C CA . GLU A 1 104 ? 5.507 5.678 -12.090 1.00 48.56 104 GLU A CA 1
ATOM 850 C C . GLU A 1 104 ? 6.319 4.372 -12.113 1.00 48.56 104 GLU A C 1
ATOM 852 O O . GLU A 1 104 ? 7.402 4.326 -12.693 1.00 48.56 104 GLU A O 1
ATOM 857 N N . GLN A 1 105 ? 5.815 3.295 -11.509 1.00 52.03 105 GLN A N 1
ATOM 858 C CA . GLN A 1 105 ? 6.484 1.995 -11.521 1.00 52.03 105 GLN A CA 1
ATOM 859 C C . GLN A 1 105 ? 6.441 1.342 -12.906 1.00 52.03 105 GLN A C 1
ATOM 861 O O . GLN A 1 105 ? 7.463 0.835 -13.362 1.00 52.03 105 GLN A O 1
ATOM 866 N N . ASP A 1 106 ? 5.302 1.405 -13.590 1.00 50.66 106 ASP A N 1
ATOM 867 C CA . ASP A 1 106 ? 5.146 0.947 -14.967 1.00 50.66 106 ASP A CA 1
ATOM 868 C C . ASP A 1 106 ? 6.046 1.770 -15.899 1.00 50.66 106 ASP A C 1
ATOM 870 O O . ASP A 1 106 ? 6.696 1.206 -16.777 1.00 50.66 106 ASP A O 1
ATOM 874 N N . PHE A 1 107 ? 6.179 3.081 -15.665 1.00 48.19 107 PHE A N 1
ATOM 875 C CA . PHE A 1 107 ? 7.123 3.941 -16.381 1.00 48.19 107 PHE A CA 1
ATOM 876 C C . PHE A 1 107 ? 8.587 3.539 -16.135 1.00 48.19 107 PHE A C 1
ATOM 878 O O . PHE A 1 107 ? 9.330 3.349 -17.094 1.00 48.19 107 PHE A O 1
ATOM 885 N N . LEU A 1 108 ? 9.003 3.339 -14.880 1.00 48.34 108 LEU A N 1
ATOM 886 C CA . LEU A 1 108 ? 10.382 2.961 -14.529 1.00 48.34 108 LEU A CA 1
ATOM 887 C C . LEU A 1 108 ? 10.761 1.551 -15.006 1.00 48.34 108 LEU A C 1
ATOM 889 O O . LEU A 1 108 ? 11.909 1.312 -15.389 1.00 48.34 108 LEU A O 1
ATOM 893 N N . LEU A 1 109 ? 9.820 0.607 -14.974 1.00 56.44 109 LEU A N 1
ATOM 894 C CA . LEU A 1 109 ? 10.004 -0.733 -15.537 1.00 56.44 109 LEU A CA 1
ATOM 895 C C . LEU A 1 109 ? 10.121 -0.663 -17.061 1.00 56.44 109 LEU A C 1
ATOM 897 O O . LEU A 1 109 ? 10.981 -1.326 -17.642 1.00 56.44 109 LEU A O 1
ATOM 901 N N . LYS A 1 110 ? 9.315 0.190 -17.699 1.00 55.47 110 LYS A N 1
ATOM 902 C CA . LYS A 1 110 ? 9.375 0.429 -19.141 1.00 55.47 110 LYS A CA 1
ATOM 903 C C . LYS A 1 110 ? 10.692 1.094 -19.552 1.00 55.47 110 LYS A C 1
ATOM 905 O O . LYS A 1 110 ? 11.334 0.604 -20.474 1.00 55.47 110 LYS A O 1
ATOM 910 N N . GLU A 1 111 ? 11.165 2.114 -18.838 1.00 51.97 111 GLU A N 1
ATOM 911 C CA . GLU A 1 111 ? 12.492 2.709 -19.073 1.00 51.97 111 GLU A CA 1
ATOM 912 C C . GLU A 1 111 ? 13.621 1.685 -18.916 1.00 51.97 111 GLU A C 1
ATOM 914 O O . GLU A 1 111 ? 14.504 1.612 -19.769 1.00 51.97 111 GLU A O 1
ATOM 919 N N . GLN A 1 112 ? 13.588 0.850 -17.869 1.00 54.84 112 GLN A N 1
ATOM 920 C CA . GLN A 1 112 ? 14.586 -0.212 -17.705 1.00 54.84 112 GLN A CA 1
ATOM 921 C C . GLN A 1 112 ? 14.551 -1.225 -18.849 1.00 54.84 112 GLN A C 1
ATOM 923 O O . GLN A 1 112 ? 15.615 -1.636 -19.304 1.00 54.84 112 GLN A O 1
ATOM 928 N N . SER A 1 113 ? 13.365 -1.601 -19.335 1.00 59.47 113 SER A N 1
ATOM 929 C CA . SER A 1 113 ? 13.241 -2.509 -20.480 1.00 59.47 113 SER A CA 1
ATOM 930 C C . SER A 1 113 ? 13.818 -1.910 -21.766 1.00 59.47 113 SER A C 1
ATOM 932 O O . SER A 1 113 ? 14.587 -2.583 -22.446 1.00 59.47 113 SER A O 1
ATOM 934 N N . VAL A 1 114 ? 13.559 -0.625 -22.035 1.00 59.84 114 VAL A N 1
ATOM 935 C CA . VAL A 1 114 ? 14.098 0.094 -23.201 1.00 59.84 114 VAL A CA 1
ATOM 936 C C . VAL A 1 114 ? 15.624 0.180 -23.134 1.00 59.84 114 VAL A C 1
ATOM 938 O O . VAL A 1 114 ? 16.301 -0.163 -24.098 1.00 59.84 114 VAL A O 1
ATOM 941 N N . LEU A 1 115 ? 16.189 0.537 -21.977 1.00 58.91 115 LEU A N 1
ATOM 942 C CA . LEU A 1 115 ? 17.645 0.581 -21.788 1.00 58.91 115 LEU A CA 1
ATOM 943 C C . LEU A 1 115 ? 18.302 -0.796 -21.974 1.00 58.91 115 LEU A C 1
ATOM 945 O O . LEU A 1 115 ? 19.444 -0.893 -22.429 1.00 58.91 115 LEU A O 1
ATOM 949 N N . LEU A 1 116 ? 17.611 -1.874 -21.601 1.00 60.38 116 LEU A N 1
ATOM 950 C CA . LEU A 1 116 ? 18.104 -3.239 -21.775 1.00 60.38 116 LEU A CA 1
ATOM 951 C C . LEU A 1 116 ? 18.081 -3.646 -23.255 1.00 60.38 116 LEU A C 1
ATOM 953 O O . LEU A 1 116 ? 19.055 -4.220 -23.742 1.00 60.38 116 LEU A O 1
ATOM 957 N N . GLU A 1 117 ? 17.024 -3.285 -23.986 1.00 60.25 117 GLU A N 1
ATOM 958 C CA . GLU A 1 117 ? 16.930 -3.474 -25.437 1.00 60.25 117 GLU A CA 1
ATOM 959 C C . GLU A 1 117 ? 18.003 -2.682 -26.195 1.00 60.25 117 GLU A C 1
ATOM 961 O O . GLU A 1 117 ? 18.693 -3.249 -27.044 1.00 60.25 117 GLU A O 1
ATOM 966 N N . GLU A 1 118 ? 18.225 -1.411 -25.853 1.00 64.00 118 GLU A N 1
ATOM 967 C CA . GLU A 1 118 ? 19.268 -0.574 -26.464 1.00 64.00 118 GLU A CA 1
ATOM 968 C C . GLU A 1 118 ? 20.674 -1.156 -26.252 1.00 64.00 118 GLU A C 1
ATOM 970 O O . GLU A 1 118 ? 21.486 -1.208 -27.182 1.00 64.00 118 GLU A O 1
ATOM 975 N N . ASN A 1 119 ? 20.960 -1.663 -25.049 1.00 64.12 119 ASN A N 1
ATOM 976 C CA . ASN A 1 119 ? 22.234 -2.324 -24.760 1.00 64.12 119 ASN A CA 1
ATOM 977 C C . ASN A 1 119 ? 22.406 -3.629 -25.553 1.00 64.12 119 ASN A C 1
ATOM 979 O O . ASN A 1 119 ? 23.495 -3.889 -26.070 1.00 64.12 119 ASN A O 1
ATOM 983 N N . LEU A 1 120 ? 21.345 -4.429 -25.697 1.00 71.19 120 LEU A N 1
ATOM 984 C CA . LEU A 1 120 ? 21.363 -5.654 -26.505 1.00 71.19 120 LEU A CA 1
ATOM 985 C C . LEU A 1 120 ? 21.572 -5.358 -27.997 1.00 71.19 120 LEU A C 1
ATOM 987 O O . LEU A 1 120 ? 22.304 -6.086 -28.674 1.00 71.19 120 LEU A O 1
ATOM 991 N N . VAL A 1 121 ? 20.965 -4.289 -28.516 1.00 71.62 121 VAL A N 1
ATOM 992 C CA . VAL A 1 121 ? 21.181 -3.829 -29.897 1.00 71.62 121 VAL A CA 1
ATOM 993 C C . VAL A 1 121 ? 22.632 -3.389 -30.089 1.00 71.62 121 VAL A C 1
ATOM 995 O O . VAL A 1 121 ? 23.293 -3.874 -31.008 1.00 71.62 121 VAL A O 1
ATOM 998 N N . SER A 1 122 ? 23.169 -2.569 -29.181 1.00 72.25 122 SER A N 1
ATOM 999 C CA . SER A 1 122 ? 24.568 -2.124 -29.244 1.00 72.25 122 SER A CA 1
ATOM 1000 C C . SER A 1 122 ? 25.556 -3.295 -29.176 1.00 72.25 122 SER A C 1
ATOM 1002 O O . SER A 1 122 ? 26.577 -3.297 -29.868 1.00 72.25 122 SER A O 1
ATOM 1004 N N . GLN A 1 123 ? 25.255 -4.330 -28.388 1.00 72.12 123 GLN A N 1
ATOM 1005 C CA . GLN A 1 123 ? 26.074 -5.538 -28.328 1.00 72.12 123 GLN A CA 1
ATOM 1006 C C . GLN A 1 123 ? 26.075 -6.301 -29.662 1.00 72.12 123 GLN A C 1
ATOM 1008 O O . GLN A 1 123 ? 27.149 -6.622 -30.172 1.00 72.12 123 GLN A O 1
ATOM 1013 N N . LYS A 1 124 ? 24.904 -6.515 -30.275 1.00 81.06 124 LYS A N 1
ATOM 1014 C CA . LYS A 1 124 ? 24.798 -7.161 -31.598 1.00 81.06 124 LYS A CA 1
ATOM 1015 C C . LYS A 1 124 ? 25.518 -6.378 -32.697 1.00 81.06 124 LYS A C 1
ATOM 1017 O O . LYS A 1 124 ? 26.098 -6.966 -33.609 1.00 81.06 124 LYS A O 1
ATOM 1022 N N . GLU A 1 125 ? 25.493 -5.050 -32.633 1.00 76.38 125 GLU A N 1
ATOM 1023 C CA . GLU A 1 125 ? 26.237 -4.206 -33.571 1.00 76.38 125 GLU A CA 1
ATOM 1024 C C . GLU A 1 125 ? 27.751 -4.362 -33.403 1.00 76.38 125 GLU A C 1
ATOM 1026 O O . GLU A 1 125 ? 28.465 -4.502 -34.398 1.00 76.38 125 GLU A O 1
ATOM 1031 N N . ARG A 1 126 ? 28.246 -4.412 -32.159 1.00 72.56 126 ARG A N 1
ATOM 1032 C CA . ARG A 1 126 ? 29.665 -4.685 -31.875 1.00 72.56 126 ARG A CA 1
ATOM 1033 C C . ARG A 1 126 ? 30.090 -6.063 -32.372 1.00 72.56 126 ARG A C 1
ATOM 1035 O O . ARG A 1 126 ? 31.170 -6.179 -32.947 1.00 72.56 126 ARG A O 1
ATOM 1042 N N . GLU A 1 127 ? 29.248 -7.078 -32.194 1.00 86.69 127 GLU A N 1
ATOM 1043 C CA . GLU A 1 127 ? 29.487 -8.434 -32.701 1.00 86.69 127 GLU A CA 1
ATOM 1044 C C . GLU A 1 127 ? 29.604 -8.439 -34.232 1.00 86.69 127 GLU A C 1
ATOM 1046 O O . GLU A 1 127 ? 30.623 -8.890 -34.754 1.00 86.69 127 GLU A O 1
ATOM 1051 N N . ARG A 1 128 ? 28.666 -7.805 -34.954 1.00 87.94 128 ARG A N 1
ATOM 1052 C CA . ARG A 1 128 ? 28.749 -7.659 -36.423 1.00 87.94 128 ARG A CA 1
ATOM 1053 C C . ARG A 1 128 ? 30.002 -6.927 -36.891 1.00 87.94 128 ARG A C 1
ATOM 1055 O O . ARG A 1 128 ? 30.581 -7.281 -37.917 1.00 87.94 128 ARG A O 1
ATOM 1062 N N . VAL A 1 129 ? 30.393 -5.854 -36.202 1.00 82.62 129 VAL A N 1
ATOM 1063 C CA . VAL A 1 129 ? 31.612 -5.110 -36.553 1.00 82.62 129 VAL A CA 1
ATOM 1064 C C . VAL A 1 129 ? 32.838 -5.993 -36.346 1.00 82.62 129 VAL A C 1
ATOM 1066 O O . VAL A 1 129 ? 33.728 -5.989 -37.193 1.00 82.62 129 VAL A O 1
ATOM 1069 N N . ASN A 1 130 ? 32.876 -6.775 -35.269 1.00 85.44 130 ASN A N 1
ATOM 1070 C CA . ASN A 1 130 ? 33.985 -7.677 -34.986 1.00 85.44 130 ASN A CA 1
ATOM 1071 C C . ASN A 1 130 ? 34.064 -8.839 -35.989 1.00 85.44 130 ASN A C 1
ATOM 1073 O O . ASN A 1 130 ? 35.160 -9.165 -36.439 1.00 85.44 130 ASN A O 1
ATOM 1077 N N . GLU A 1 131 ? 32.926 -9.402 -36.404 1.00 87.88 131 GLU A N 1
ATOM 1078 C CA . GLU A 1 131 ? 32.849 -10.394 -37.488 1.00 87.88 131 GLU A CA 1
ATOM 1079 C C . GLU A 1 131 ? 33.405 -9.825 -38.796 1.00 87.88 131 GLU A C 1
ATOM 1081 O O . GLU A 1 131 ? 34.337 -10.388 -39.367 1.00 87.88 131 GLU A O 1
ATOM 1086 N N . LYS A 1 132 ? 32.942 -8.638 -39.212 1.00 87.88 132 LYS A N 1
ATOM 1087 C CA . LYS A 1 132 ? 33.473 -7.957 -40.405 1.00 87.88 132 LYS A CA 1
ATOM 1088 C C . LYS A 1 132 ? 34.968 -7.670 -40.297 1.00 87.88 132 LYS A C 1
ATOM 1090 O O . LYS A 1 132 ? 35.697 -7.800 -41.278 1.00 87.88 132 LYS A O 1
ATOM 1095 N N . LEU A 1 133 ? 35.443 -7.265 -39.120 1.00 85.06 133 LEU A N 1
ATOM 1096 C CA . LEU A 1 133 ? 36.864 -7.021 -38.881 1.00 85.06 133 LEU A CA 1
ATOM 1097 C C . LEU A 1 133 ? 37.674 -8.316 -39.022 1.00 85.06 133 LEU A C 1
ATOM 1099 O O . LEU A 1 133 ? 38.786 -8.296 -39.552 1.00 85.06 133 LEU A O 1
ATOM 1103 N N . GLN A 1 134 ? 37.119 -9.432 -38.556 1.00 85.75 134 GLN A N 1
ATOM 1104 C CA . GLN A 1 134 ? 37.743 -10.7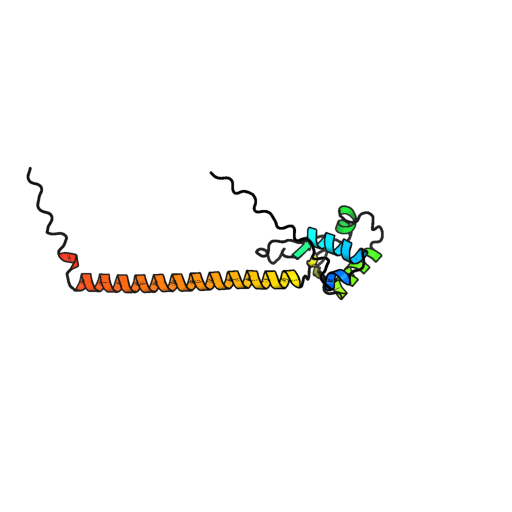42 -38.654 1.00 85.75 134 GLN A CA 1
ATOM 1105 C C . GLN A 1 134 ? 37.771 -11.246 -40.099 1.00 85.75 134 GLN A C 1
ATOM 1107 O O . GLN A 1 134 ? 38.814 -11.724 -40.545 1.00 85.75 134 GLN A O 1
ATOM 1112 N N . ASP A 1 135 ? 36.701 -11.040 -40.862 1.00 88.19 135 ASP A N 1
ATOM 1113 C CA . ASP A 1 135 ? 36.663 -11.340 -42.295 1.00 88.19 135 ASP A CA 1
ATOM 1114 C C . ASP A 1 135 ? 37.707 -10.528 -43.066 1.00 88.19 135 ASP A C 1
ATOM 1116 O O . ASP A 1 135 ? 38.457 -11.080 -43.871 1.00 88.19 135 ASP A O 1
ATOM 1120 N N . ILE A 1 136 ? 37.841 -9.232 -42.765 1.00 83.19 136 ILE A N 1
ATOM 1121 C CA . ILE A 1 136 ? 38.879 -8.376 -43.357 1.00 83.19 136 ILE A CA 1
ATOM 1122 C C . ILE A 1 136 ? 40.279 -8.884 -42.991 1.00 83.19 136 ILE A C 1
ATOM 1124 O O . ILE A 1 136 ? 41.144 -8.968 -43.864 1.00 83.19 136 ILE A O 1
ATOM 1128 N N . LYS A 1 137 ? 40.525 -9.257 -41.728 1.00 82.94 137 LYS A N 1
ATOM 1129 C CA . LYS A 1 137 ? 41.814 -9.834 -41.303 1.00 82.94 137 LYS A CA 1
ATOM 1130 C C . LYS A 1 137 ? 42.125 -11.133 -42.048 1.00 82.94 137 LYS A C 1
ATOM 1132 O O . LYS A 1 137 ? 43.247 -11.294 -42.525 1.00 82.94 137 LYS A O 1
ATOM 1137 N N . ASN A 1 138 ? 41.141 -12.017 -42.198 1.00 83.44 138 ASN A N 1
ATOM 1138 C CA . ASN A 1 138 ? 41.280 -13.277 -42.928 1.00 83.44 138 ASN A CA 1
ATOM 1139 C C . ASN A 1 138 ? 41.563 -13.033 -44.419 1.00 83.44 138 ASN A C 1
ATOM 1141 O O . ASN A 1 138 ? 42.470 -13.642 -44.984 1.00 83.44 138 ASN A O 1
ATOM 1145 N N . LEU A 1 139 ? 40.861 -12.085 -45.048 1.00 81.31 139 LEU A N 1
ATOM 1146 C CA . LEU A 1 139 ? 41.106 -11.679 -46.436 1.00 81.31 139 LEU A CA 1
ATOM 1147 C C . LEU A 1 139 ? 42.506 -11.077 -46.624 1.00 81.31 139 LEU A C 1
ATOM 1149 O O . LEU A 1 139 ? 43.180 -11.394 -47.603 1.00 81.31 139 LEU A O 1
ATOM 1153 N N . LEU A 1 140 ? 42.982 -10.238 -45.701 1.00 78.12 140 LEU A N 1
ATOM 1154 C CA . LEU A 1 140 ? 44.331 -9.656 -45.754 1.00 78.12 140 LEU A CA 1
ATOM 1155 C C . LEU A 1 140 ? 45.439 -10.696 -45.525 1.00 78.12 140 LEU A C 1
ATOM 1157 O O . LEU A 1 140 ? 46.511 -10.592 -46.129 1.00 78.12 140 LEU A O 1
ATOM 1161 N N . ALA A 1 141 ? 45.190 -11.696 -44.675 1.00 75.00 141 ALA A N 1
ATOM 1162 C CA . ALA A 1 141 ? 46.101 -12.815 -44.446 1.00 75.00 141 ALA A CA 1
ATOM 1163 C C . ALA A 1 141 ? 46.185 -13.737 -45.675 1.00 75.00 141 ALA A C 1
ATOM 1165 O O . ALA A 1 141 ? 47.287 -14.102 -46.089 1.00 75.00 141 ALA A O 1
ATOM 1166 N N . ASN A 1 142 ? 45.042 -14.039 -46.300 1.00 72.69 142 ASN A N 1
ATOM 1167 C CA . ASN A 1 142 ? 44.954 -14.887 -47.493 1.00 72.69 142 ASN A CA 1
ATOM 1168 C C . ASN A 1 142 ? 45.515 -14.205 -48.752 1.00 72.69 142 ASN A C 1
ATOM 1170 O O . ASN A 1 142 ? 46.129 -14.870 -49.579 1.00 72.69 142 ASN A O 1
ATOM 1174 N N . ASN A 1 143 ? 45.391 -12.878 -48.870 1.00 70.12 143 ASN A N 1
ATOM 1175 C CA . ASN A 1 143 ? 45.978 -12.097 -49.968 1.00 70.12 143 ASN A CA 1
ATOM 1176 C C . ASN A 1 143 ? 47.467 -11.734 -49.753 1.00 70.12 143 ASN A C 1
ATOM 1178 O O . ASN A 1 143 ? 48.040 -10.969 -50.526 1.00 70.12 143 ASN A O 1
ATOM 1182 N N . GLY A 1 144 ? 48.122 -12.254 -48.704 1.00 59.09 144 GLY A N 1
ATOM 1183 C CA . GLY A 1 144 ? 49.575 -12.136 -48.502 1.00 59.09 144 GLY A CA 1
ATOM 1184 C C . GLY A 1 144 ? 50.100 -10.745 -48.110 1.00 59.09 144 GLY A C 1
ATOM 1185 O O . GLY A 1 144 ? 51.315 -10.556 -48.025 1.00 59.09 144 GLY A O 1
ATOM 1186 N N . ILE A 1 145 ? 49.227 -9.772 -47.827 1.00 57.06 145 ILE A N 1
ATOM 1187 C CA . ILE A 1 145 ? 49.612 -8.384 -47.500 1.00 57.06 145 ILE A CA 1
ATOM 1188 C C . ILE A 1 145 ? 50.210 -8.286 -46.085 1.00 57.06 145 ILE A C 1
ATOM 1190 O O . ILE A 1 145 ? 51.115 -7.487 -45.845 1.00 57.06 145 ILE A O 1
ATOM 1194 N N . LEU A 1 146 ? 49.780 -9.148 -45.157 1.00 50.91 146 LEU A N 1
ATOM 1195 C CA . LEU A 1 146 ? 50.302 -9.183 -43.783 1.00 50.91 146 LEU A CA 1
ATOM 1196 C C . LEU A 1 146 ? 51.663 -9.889 -43.642 1.00 50.91 146 LEU A C 1
ATOM 1198 O O . LEU A 1 146 ? 52.346 -9.672 -42.649 1.00 50.91 146 LEU A O 1
ATOM 1202 N N . ARG A 1 147 ? 52.114 -10.662 -44.642 1.00 51.88 147 ARG A N 1
ATOM 1203 C CA . ARG A 1 147 ? 53.419 -11.359 -44.600 1.00 51.88 147 ARG A CA 1
ATOM 1204 C C . ARG A 1 147 ? 54.615 -10.478 -44.989 1.00 51.88 147 ARG A C 1
ATOM 1206 O O . ARG A 1 147 ? 55.751 -10.918 -44.878 1.00 51.88 147 ARG A O 1
ATOM 1213 N N . LYS A 1 148 ? 54.390 -9.244 -45.464 1.00 48.00 148 LYS A N 1
ATOM 1214 C CA . LYS A 1 148 ? 55.453 -8.371 -46.007 1.00 48.00 148 LYS A CA 1
ATOM 1215 C C . LYS A 1 148 ? 55.976 -7.292 -45.049 1.00 48.00 148 LYS A C 1
ATOM 1217 O O . LYS A 1 148 ? 56.880 -6.559 -45.434 1.00 48.00 148 LYS A O 1
ATOM 1222 N N . ARG A 1 149 ? 55.456 -7.175 -43.818 1.00 48.75 149 ARG A N 1
ATOM 1223 C CA . ARG A 1 149 ? 55.934 -6.167 -42.843 1.00 48.75 149 ARG A CA 1
ATOM 1224 C C . ARG A 1 149 ? 56.986 -6.662 -41.844 1.00 48.75 149 ARG A C 1
ATOM 1226 O O . ARG A 1 149 ? 57.560 -5.824 -41.163 1.00 48.75 149 ARG A O 1
ATOM 1233 N N . GLU A 1 150 ? 57.292 -7.959 -41.789 1.00 49.38 150 GLU A N 1
ATOM 1234 C CA . GLU A 1 150 ? 58.343 -8.485 -40.893 1.00 49.38 150 GLU A CA 1
ATOM 1235 C C . GLU A 1 150 ? 59.760 -8.444 -41.498 1.00 49.38 150 GLU A C 1
ATOM 1237 O O . GLU A 1 150 ? 60.733 -8.521 -40.759 1.00 49.38 150 GLU A O 1
ATOM 1242 N N . ASN A 1 151 ? 59.908 -8.217 -42.811 1.00 50.28 151 ASN A N 1
ATOM 1243 C CA . ASN A 1 151 ? 61.211 -8.304 -43.493 1.00 50.28 151 ASN A CA 1
ATOM 1244 C C . ASN A 1 151 ? 61.885 -6.957 -43.828 1.00 50.28 151 ASN A C 1
ATOM 1246 O O . ASN A 1 151 ? 62.908 -6.959 -44.501 1.00 50.28 151 ASN A O 1
ATOM 1250 N N . ASN A 1 152 ? 61.352 -5.814 -43.378 1.00 50.22 152 ASN A N 1
ATOM 1251 C CA . ASN A 1 152 ? 61.8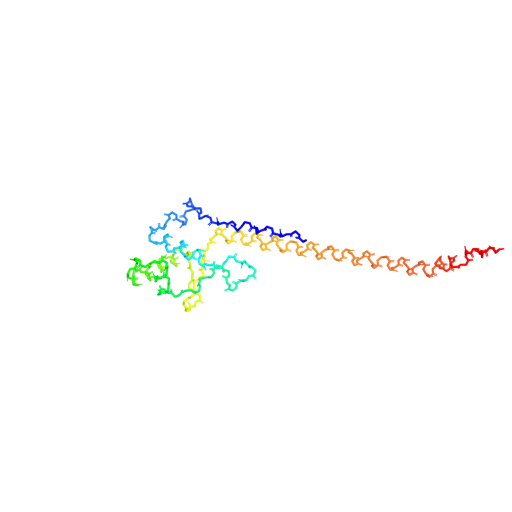98 -4.481 -43.701 1.00 50.22 152 ASN A CA 1
ATOM 1252 C C . ASN A 1 152 ? 62.298 -3.664 -42.457 1.00 50.22 152 ASN A C 1
ATOM 1254 O O . ASN A 1 152 ? 62.102 -2.450 -42.415 1.00 50.22 152 ASN A O 1
ATOM 1258 N N . ILE A 1 153 ? 62.865 -4.312 -41.438 1.00 53.56 153 ILE A N 1
ATOM 1259 C CA . ILE A 1 153 ? 63.615 -3.604 -40.392 1.00 53.56 153 ILE A CA 1
ATOM 1260 C C . ILE A 1 153 ? 65.091 -3.662 -40.809 1.00 53.56 153 ILE A C 1
ATOM 1262 O O . ILE A 1 153 ? 65.666 -4.751 -40.772 1.00 53.56 153 ILE A O 1
ATOM 1266 N N . PRO A 1 154 ? 65.713 -2.555 -41.257 1.00 56.34 154 PRO A N 1
ATOM 1267 C CA . PRO A 1 154 ? 67.132 -2.576 -41.585 1.00 56.34 154 PRO A CA 1
ATOM 1268 C C . PRO A 1 154 ? 67.943 -2.816 -40.299 1.00 56.34 154 PRO A C 1
ATOM 1270 O O . PRO A 1 154 ? 67.577 -2.286 -39.242 1.00 56.34 154 PRO A O 1
ATOM 1273 N N . PRO A 1 155 ? 69.013 -3.629 -40.348 1.00 52.38 155 PRO A N 1
ATOM 1274 C CA . PRO A 1 155 ? 69.838 -3.882 -39.177 1.00 52.38 155 PRO A CA 1
ATOM 1275 C C . PRO A 1 155 ? 70.482 -2.573 -38.706 1.00 52.38 155 PRO A C 1
ATOM 1277 O O . PRO A 1 155 ? 70.956 -1.776 -39.512 1.00 52.38 155 PRO A O 1
ATOM 1280 N N . LYS A 1 156 ? 70.480 -2.349 -37.386 1.00 48.94 156 LYS A N 1
ATOM 1281 C CA . LYS A 1 156 ? 71.247 -1.270 -36.755 1.00 48.94 156 LYS A CA 1
ATOM 1282 C C . LYS A 1 156 ? 72.730 -1.487 -37.056 1.00 48.94 156 LYS A C 1
ATOM 1284 O O . LYS A 1 156 ? 73.286 -2.493 -36.621 1.00 48.94 156 LYS A O 1
ATOM 1289 N N . GLU A 1 157 ? 73.338 -0.551 -37.773 1.00 48.41 157 GLU A N 1
ATOM 1290 C CA . GLU A 1 157 ? 74.793 -0.458 -37.892 1.00 48.41 157 GLU A CA 1
ATOM 1291 C C . GLU A 1 1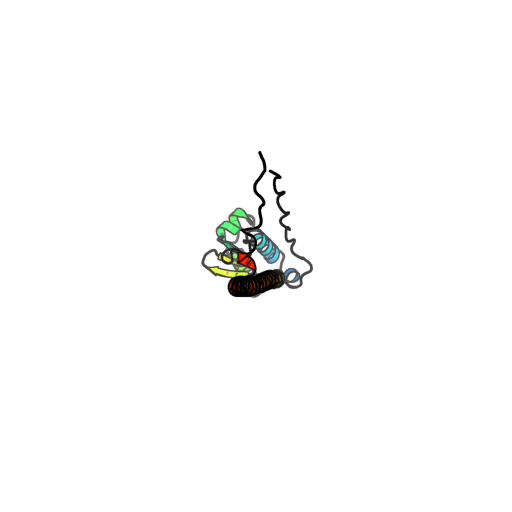57 ? 75.390 -0.112 -36.514 1.00 48.41 157 GLU A C 1
ATOM 1293 O O . GLU A 1 157 ? 74.834 0.716 -35.783 1.00 48.41 157 GLU A O 1
ATOM 1298 N N . ILE A 1 158 ? 76.455 -0.833 -36.145 1.00 51.69 158 ILE A N 1
ATOM 1299 C CA . ILE A 1 158 ? 77.259 -0.670 -34.920 1.00 51.69 158 ILE A CA 1
ATOM 1300 C C . ILE A 1 158 ? 78.364 0.344 -35.195 1.00 51.69 158 ILE A C 1
ATOM 1302 O O . ILE A 1 158 ? 79.000 0.209 -36.264 1.00 51.69 158 ILE A O 1
#

Sequence (158 aa):
MKKKQPSYIKLYRADLSAPHIKNLSDREFRLWVVLKVLAGWDPRHEEHFMVVKSSIRDLQASHLPTWKSSGKFSLTINQLIEKDMIKRIGVGKMKLLNPALREEQDFLLKEQSVLLEENLVSQKERERVNEKLQDIKNLLANNGILRKRENNIPPKEI

pLDDT: mean 73.54, std 16.93, range [38.88, 95.44]